Protein AF-A0A9P4HEK3-F1 (afdb_monomer_lite)

Sequence (84 aa):
SLQPEPKLHPVPRAKAPWKLKAEMYTMFLRLKELPSGVYDELEKSWGTKEMGEFEGGLGAVLVVRYSGTSVGSSICYIQYLFSL

Secondary structure (DSSP, 8-state):
--SPPPS--SSPPPPSPP--EEEEEEEEEEESSPPTTTSHHHHHHH-STTT-----EEEEEEEEEEES-TT-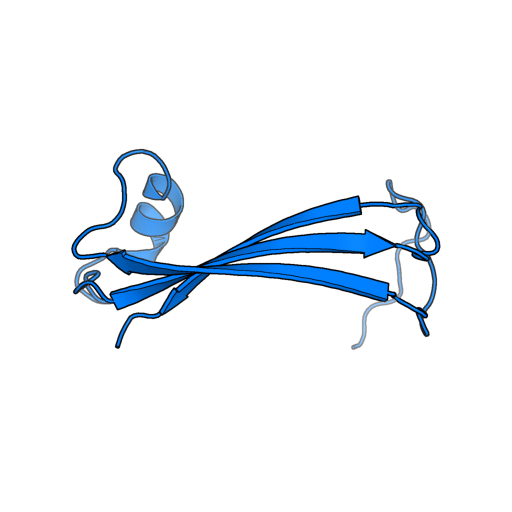-EEEEEEEEEE-

Organism: NCBI:txid210430

Structure (mmCIF, N/CA/C/O backbone):
data_AF-A0A9P4HEK3-F1
#
_entry.id   AF-A0A9P4HEK3-F1
#
loop_
_atom_site.group_PDB
_atom_site.id
_atom_site.type_symbol
_atom_site.label_atom_id
_atom_site.label_alt_id
_atom_site.label_comp_id
_atom_site.label_asym_id
_atom_site.label_entity_id
_atom_site.label_seq_id
_atom_site.pdbx_PDB_ins_code
_atom_site.Cartn_x
_atom_site.Cartn_y
_atom_site.Cartn_z
_atom_site.occupancy
_atom_site.B_iso_or_equiv
_atom_site.auth_seq_id
_atom_site.auth_comp_id
_atom_site.auth_asym_id
_atom_site.auth_atom_id
_atom_site.pdbx_PDB_model_num
ATOM 1 N N . SER A 1 1 ? 23.316 14.087 3.537 1.00 46.38 1 SER A N 1
ATOM 2 C CA . SER A 1 1 ? 23.462 12.622 3.656 1.00 46.38 1 SER A CA 1
ATOM 3 C C . SER A 1 1 ? 24.943 12.314 3.813 1.00 46.38 1 SER A C 1
ATOM 5 O O . SER A 1 1 ? 25.669 12.484 2.844 1.00 46.38 1 SER A O 1
ATOM 7 N N . LEU A 1 2 ? 25.416 12.011 5.028 1.00 57.59 2 LEU A N 1
ATOM 8 C CA . LEU A 1 2 ? 26.845 12.072 5.397 1.00 57.59 2 LEU A CA 1
ATOM 9 C C . LEU A 1 2 ? 27.372 10.777 6.046 1.00 57.59 2 LEU A C 1
ATOM 11 O O . LEU A 1 2 ? 28.196 10.831 6.951 1.00 57.59 2 LEU A O 1
ATOM 15 N N . GLN A 1 3 ? 26.928 9.605 5.585 1.00 66.94 3 GLN A N 1
ATOM 16 C CA . GLN A 1 3 ? 27.630 8.356 5.898 1.00 66.94 3 GLN A CA 1
ATOM 17 C C . GLN A 1 3 ? 28.035 7.623 4.614 1.00 66.94 3 GLN A C 1
ATOM 19 O O . GLN A 1 3 ? 27.224 7.546 3.687 1.00 66.94 3 GLN A O 1
ATOM 24 N N . PRO A 1 4 ? 29.287 7.129 4.527 1.00 67.75 4 PRO A N 1
ATOM 25 C CA . PRO A 1 4 ? 29.751 6.352 3.387 1.00 67.75 4 PRO A CA 1
ATOM 26 C C . PRO A 1 4 ? 29.035 4.999 3.335 1.00 67.75 4 PRO A C 1
ATOM 28 O O . PRO A 1 4 ? 28.777 4.367 4.357 1.00 67.75 4 PRO A O 1
ATOM 31 N N . GLU A 1 5 ? 28.695 4.569 2.124 1.00 67.50 5 GLU A N 1
ATOM 32 C CA . GLU A 1 5 ? 27.891 3.372 1.895 1.00 67.50 5 GLU A CA 1
ATOM 33 C C . GLU A 1 5 ? 28.662 2.082 2.269 1.00 67.50 5 GLU A C 1
ATOM 35 O O . GLU A 1 5 ? 29.851 1.965 1.949 1.00 67.50 5 GLU A O 1
ATOM 40 N N . PRO A 1 6 ? 28.022 1.091 2.922 1.00 74.00 6 PRO A N 1
ATOM 41 C CA . PRO A 1 6 ? 28.646 -0.200 3.219 1.00 74.00 6 PRO A CA 1
ATOM 42 C C . PRO A 1 6 ? 29.043 -0.962 1.943 1.00 74.00 6 PRO A C 1
ATOM 44 O O . PRO A 1 6 ? 28.279 -1.014 0.983 1.00 74.00 6 PRO A O 1
ATOM 47 N N . LYS A 1 7 ? 30.218 -1.614 1.940 1.00 71.50 7 LYS A N 1
ATOM 48 C CA . LYS A 1 7 ? 30.740 -2.364 0.773 1.00 71.50 7 LYS A CA 1
ATOM 49 C C . LYS A 1 7 ? 29.951 -3.636 0.430 1.00 71.50 7 LYS A C 1
ATOM 51 O O . LYS A 1 7 ? 30.024 -4.094 -0.706 1.00 71.50 7 LYS A O 1
ATOM 56 N N . LEU A 1 8 ? 29.238 -4.215 1.395 1.00 75.38 8 LEU A N 1
ATOM 57 C CA . LEU A 1 8 ? 28.444 -5.431 1.223 1.00 75.38 8 LEU A CA 1
ATOM 58 C C . LEU A 1 8 ? 26.995 -5.129 1.614 1.00 75.38 8 LEU A C 1
ATOM 60 O O . LEU A 1 8 ? 26.732 -4.749 2.753 1.00 75.38 8 LEU A O 1
ATOM 64 N N . HIS A 1 9 ? 26.064 -5.295 0.676 1.00 68.00 9 HIS A N 1
ATOM 65 C CA . HIS A 1 9 ? 24.631 -5.180 0.932 1.00 68.00 9 HIS A CA 1
ATOM 66 C C . HIS A 1 9 ? 23.963 -6.511 0.557 1.00 68.00 9 HIS A C 1
ATOM 68 O O . HIS A 1 9 ? 24.256 -7.035 -0.519 1.00 68.00 9 HIS A O 1
ATOM 74 N N . PRO A 1 10 ? 23.079 -7.071 1.404 1.00 75.88 10 PRO A N 1
ATOM 75 C CA . PRO A 1 10 ? 22.482 -8.393 1.180 1.00 75.88 10 PRO A CA 1
ATOM 76 C C . PRO A 1 10 ? 21.556 -8.449 -0.045 1.00 75.88 10 PRO A C 1
ATOM 78 O O . PRO A 1 10 ? 21.233 -9.527 -0.528 1.00 75.88 10 PRO A O 1
ATOM 81 N N . VAL A 1 11 ? 21.141 -7.290 -0.562 1.00 69.75 11 VAL A N 1
ATOM 82 C CA . VAL A 1 11 ? 20.301 -7.162 -1.759 1.00 69.75 11 VAL A CA 1
ATOM 83 C C . VAL A 1 11 ? 21.060 -6.382 -2.836 1.00 69.75 11 VAL A C 1
ATOM 85 O O . VAL A 1 11 ? 21.562 -5.296 -2.522 1.00 69.75 11 VAL A O 1
ATOM 88 N N . PRO A 1 12 ? 21.124 -6.869 -4.091 1.00 69.81 12 PRO A N 1
ATOM 89 C CA . PRO A 1 12 ? 21.704 -6.122 -5.202 1.00 69.81 12 PRO A CA 1
ATOM 90 C C . PRO A 1 12 ? 21.051 -4.743 -5.338 1.00 69.81 12 PRO A C 1
ATOM 92 O O . PRO A 1 12 ? 19.842 -4.625 -5.539 1.00 69.81 12 PRO A O 1
ATOM 95 N N . ARG A 1 13 ? 21.854 -3.684 -5.206 1.00 69.81 13 ARG A N 1
ATOM 96 C CA . ARG A 1 13 ? 21.384 -2.305 -5.359 1.00 69.81 13 ARG A CA 1
ATOM 97 C C . ARG A 1 13 ? 21.521 -1.853 -6.803 1.00 69.81 13 ARG A C 1
ATOM 99 O O . ARG A 1 13 ? 22.564 -2.034 -7.423 1.00 69.81 13 ARG A O 1
ATOM 106 N N . ALA A 1 14 ? 20.496 -1.176 -7.301 1.00 73.69 14 ALA A N 1
ATOM 107 C CA . ALA A 1 14 ? 20.590 -0.406 -8.530 1.00 73.69 14 ALA A CA 1
ATOM 108 C C . ALA A 1 14 ? 20.796 1.069 -8.184 1.00 73.69 14 ALA A C 1
ATOM 110 O O . ALA A 1 14 ? 20.043 1.621 -7.385 1.00 73.69 14 ALA A O 1
ATOM 111 N N . LYS A 1 15 ? 21.790 1.727 -8.785 1.00 76.38 15 LYS A N 1
ATOM 112 C CA . LYS A 1 15 ? 22.014 3.165 -8.581 1.00 76.38 15 LYS A CA 1
ATOM 113 C C . LYS A 1 15 ? 20.964 3.975 -9.346 1.00 76.38 15 LYS A C 1
ATOM 115 O O . LYS A 1 15 ? 20.616 3.623 -10.470 1.00 76.38 15 LYS A O 1
ATOM 120 N N . ALA A 1 16 ? 20.461 5.040 -8.727 1.00 74.19 16 ALA A N 1
ATOM 121 C CA . ALA A 1 16 ? 19.604 6.015 -9.394 1.00 74.19 16 ALA A CA 1
ATOM 122 C C . ALA A 1 16 ? 20.372 6.715 -10.543 1.00 74.19 16 ALA A C 1
ATOM 124 O O . ALA A 1 16 ? 21.603 6.800 -10.473 1.00 74.19 16 ALA A O 1
ATOM 125 N N . PRO A 1 17 ? 19.689 7.248 -11.577 1.00 75.50 17 PRO A N 1
ATOM 126 C CA . PRO A 1 17 ? 18.235 7.347 -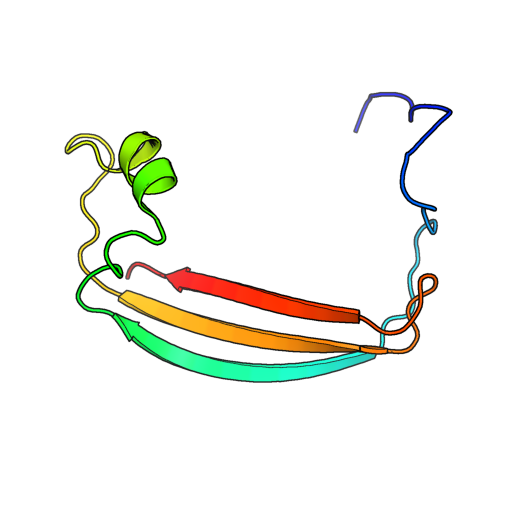11.737 1.00 75.50 17 PRO A CA 1
ATOM 127 C C . PRO A 1 17 ? 17.576 6.046 -12.222 1.00 75.50 17 PRO A C 1
ATOM 129 O O . PRO A 1 17 ? 18.062 5.389 -13.141 1.00 75.50 17 PRO A O 1
ATOM 132 N N . TRP A 1 18 ? 16.424 5.703 -11.640 1.00 75.12 18 TRP A N 1
ATOM 133 C CA . TRP A 1 18 ? 15.625 4.548 -12.057 1.00 75.12 18 TRP A CA 1
ATOM 134 C C . TRP A 1 18 ? 14.517 4.980 -13.017 1.00 75.12 18 TRP A C 1
ATOM 136 O O . TRP A 1 18 ? 13.736 5.878 -12.708 1.00 75.12 18 TRP A O 1
ATOM 146 N N . LYS A 1 19 ? 14.413 4.317 -14.172 1.00 74.44 19 LYS A N 1
ATOM 147 C CA . LYS A 1 19 ? 13.215 4.398 -15.015 1.00 74.44 19 LYS A CA 1
ATOM 148 C C . LYS A 1 19 ? 12.237 3.336 -14.530 1.00 74.44 19 LYS A C 1
ATOM 150 O O . LYS A 1 19 ? 12.517 2.153 -14.659 1.00 74.44 19 LYS A O 1
ATOM 155 N N . LEU A 1 20 ? 11.117 3.761 -13.957 1.00 74.69 20 LEU A N 1
ATOM 156 C CA . LEU A 1 20 ? 10.091 2.877 -13.408 1.00 74.69 20 LEU A CA 1
ATOM 157 C C . LEU A 1 20 ? 8.791 3.074 -14.186 1.00 74.69 20 LEU A C 1
ATOM 159 O O . LEU A 1 20 ? 8.434 4.201 -14.531 1.00 74.69 20 LEU A O 1
ATOM 163 N N . LYS A 1 21 ? 8.080 1.980 -14.453 1.00 79.06 21 LYS A N 1
ATOM 164 C CA . LYS A 1 21 ? 6.684 2.002 -14.896 1.00 79.06 21 LYS A CA 1
ATOM 165 C C . LYS A 1 21 ? 5.845 1.331 -13.822 1.00 79.06 21 LYS A C 1
ATOM 167 O O . LYS A 1 21 ? 6.269 0.325 -13.259 1.00 79.06 21 LYS A O 1
ATOM 172 N N . ALA A 1 22 ? 4.671 1.870 -13.537 1.00 83.12 22 ALA A N 1
ATOM 173 C CA . ALA A 1 22 ? 3.794 1.324 -12.517 1.00 83.12 22 ALA A CA 1
ATOM 174 C C . ALA A 1 22 ? 2.347 1.332 -12.996 1.00 83.12 22 ALA A C 1
ATOM 176 O O . ALA A 1 22 ? 1.896 2.301 -13.604 1.00 83.12 22 ALA A O 1
ATOM 177 N N . GLU A 1 23 ? 1.634 0.260 -12.680 1.00 86.88 23 GLU A N 1
ATOM 178 C CA . GLU A 1 23 ? 0.176 0.250 -12.639 1.00 86.88 23 GLU A CA 1
ATOM 179 C C . GLU A 1 23 ? -0.249 0.274 -11.176 1.00 86.88 23 GLU A C 1
ATOM 181 O O . GLU A 1 23 ? 0.292 -0.476 -10.361 1.00 86.88 23 GLU A O 1
ATOM 186 N N . MET A 1 24 ? -1.196 1.143 -10.841 1.00 86.50 24 MET A N 1
ATOM 187 C CA . MET A 1 24 ? -1.653 1.340 -9.473 1.00 86.50 24 MET A CA 1
ATOM 188 C C . MET A 1 24 ? -3.159 1.139 -9.397 1.00 86.50 24 MET A C 1
ATOM 190 O O . MET A 1 24 ? -3.912 1.761 -10.144 1.00 86.50 24 MET A O 1
ATOM 194 N N . TYR A 1 25 ? -3.575 0.304 -8.453 1.00 86.88 25 TYR A N 1
ATOM 195 C CA . TYR A 1 25 ? -4.966 0.128 -8.066 1.00 86.88 25 TYR A CA 1
ATOM 196 C C . TYR A 1 25 ? -5.120 0.652 -6.646 1.00 86.88 25 TYR A C 1
ATOM 198 O O . TYR A 1 25 ? -4.416 0.204 -5.740 1.00 86.88 25 TYR A O 1
ATOM 206 N N . THR A 1 26 ? -6.031 1.602 -6.463 1.00 87.12 26 THR A N 1
ATOM 207 C CA . THR A 1 26 ? -6.260 2.247 -5.171 1.00 87.12 26 THR A CA 1
ATOM 208 C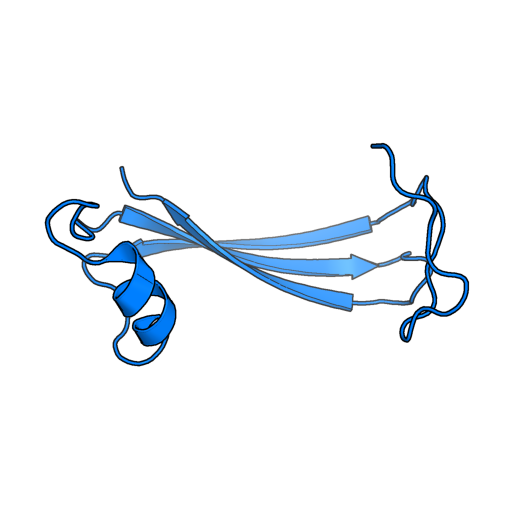 C . THR A 1 26 ? -7.667 1.949 -4.691 1.00 87.12 26 THR A C 1
ATOM 210 O O . THR A 1 26 ? -8.637 2.165 -5.416 1.00 87.12 26 THR A O 1
ATOM 213 N N . MET A 1 27 ? -7.774 1.498 -3.447 1.00 84.62 27 MET A N 1
ATOM 214 C CA . MET A 1 27 ? -9.038 1.335 -2.746 1.00 84.62 27 MET A CA 1
ATOM 215 C C . MET A 1 27 ? -9.051 2.252 -1.528 1.00 84.62 27 MET A C 1
ATOM 217 O O . MET A 1 27 ? -8.209 2.121 -0.644 1.00 84.62 27 MET A O 1
ATOM 221 N N . PHE A 1 28 ? -10.011 3.172 -1.483 1.00 84.88 28 PHE A N 1
ATOM 222 C CA . PHE A 1 28 ? -10.232 4.038 -0.330 1.00 84.88 28 PHE A CA 1
ATOM 223 C C . PHE A 1 28 ? -11.216 3.376 0.632 1.00 84.88 28 PHE A C 1
ATOM 225 O O . PHE A 1 28 ? -12.264 2.886 0.213 1.00 84.88 28 PHE A O 1
ATOM 232 N N . LEU A 1 29 ? -10.885 3.374 1.919 1.00 82.75 29 LEU A N 1
ATOM 233 C CA . LEU A 1 29 ? -11.689 2.773 2.980 1.00 82.75 29 LEU A CA 1
ATOM 234 C C . LEU A 1 29 ? -11.897 3.806 4.079 1.00 82.75 29 LEU A C 1
ATOM 236 O O . LEU A 1 29 ? -10.952 4.475 4.478 1.00 82.75 29 LEU A O 1
ATOM 240 N N . ARG A 1 30 ? -13.111 3.932 4.610 1.00 83.00 30 ARG A N 1
ATOM 241 C CA . ARG A 1 30 ? -13.333 4.705 5.836 1.00 83.00 30 ARG A CA 1
ATOM 242 C C . ARG A 1 30 ? -13.278 3.746 7.017 1.00 83.00 30 ARG A C 1
ATOM 244 O O . ARG A 1 30 ? -14.124 2.861 7.117 1.00 83.00 30 ARG A O 1
ATOM 251 N N . LEU A 1 31 ? -12.285 3.913 7.878 1.00 78.81 31 LEU A N 1
ATOM 252 C CA . LEU A 1 31 ? -12.072 3.078 9.055 1.00 78.81 31 LEU A CA 1
ATOM 253 C C . LEU A 1 31 ? -12.605 3.813 10.284 1.00 78.81 31 LEU A C 1
ATOM 255 O O . LEU A 1 31 ? -12.302 4.986 10.474 1.00 78.81 31 LEU A O 1
ATOM 259 N N . LYS A 1 32 ? -13.423 3.131 11.088 1.00 81.12 32 L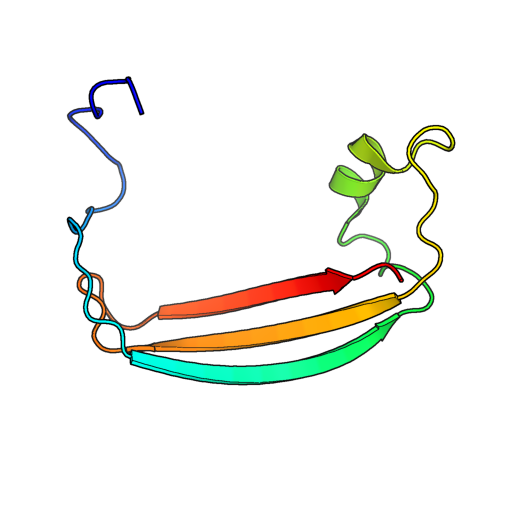YS A N 1
ATOM 260 C CA . LYS A 1 32 ? -13.851 3.623 12.410 1.00 81.12 32 LYS A CA 1
ATOM 261 C C . LYS A 1 32 ? -12.910 3.168 13.522 1.00 81.12 32 LYS A C 1
ATOM 263 O O . LYS A 1 32 ? -12.743 3.878 14.495 1.00 81.12 32 LYS A O 1
ATOM 268 N N . GLU A 1 33 ? -12.315 1.996 13.351 1.00 78.75 33 GLU A N 1
ATOM 269 C CA . GLU A 1 33 ? -11.389 1.367 14.285 1.00 78.75 33 GLU A CA 1
ATOM 270 C C . GLU A 1 33 ? -10.301 0.640 13.489 1.00 78.75 33 GLU A C 1
ATOM 272 O O . GLU A 1 33 ? -10.502 0.300 12.313 1.00 78.75 33 GLU A O 1
ATOM 277 N N . LEU A 1 34 ? -9.137 0.446 14.106 1.00 76.06 34 LEU A N 1
ATOM 278 C CA . LEU A 1 34 ? -8.064 -0.345 13.518 1.00 76.06 34 LEU A CA 1
ATOM 279 C C . LEU A 1 34 ? -8.367 -1.845 13.678 1.00 76.06 34 LEU A C 1
ATOM 281 O O . LEU A 1 34 ? -8.923 -2.256 14.696 1.00 76.06 34 LEU A O 1
ATOM 285 N N . PRO A 1 35 ? -8.020 -2.688 12.689 1.00 74.56 35 PRO A N 1
ATOM 286 C CA . PRO A 1 35 ? -8.169 -4.131 12.824 1.00 74.56 35 PRO A CA 1
ATOM 287 C C . PRO A 1 35 ? -7.297 -4.669 13.965 1.00 74.56 35 PRO A C 1
ATOM 289 O O . PRO A 1 35 ? -6.079 -4.474 13.963 1.00 74.56 35 PRO A O 1
ATOM 292 N N . SER A 1 36 ? -7.910 -5.405 14.892 1.00 77.12 36 SER A N 1
ATOM 293 C CA . SER A 1 36 ? -7.207 -6.055 16.003 1.00 77.12 36 SER A CA 1
ATOM 294 C C . SER A 1 36 ? -6.171 -7.067 15.504 1.00 77.12 36 SER A C 1
ATOM 296 O O . SER A 1 36 ? -6.488 -7.885 14.633 1.00 77.12 36 SER A O 1
ATOM 298 N N . GLY A 1 37 ? -4.970 -7.069 16.082 1.00 75.31 37 GLY A N 1
ATOM 299 C CA . GLY A 1 37 ? -3.920 -8.048 15.790 1.00 75.31 37 GLY A CA 1
ATOM 300 C C . GLY A 1 37 ? -3.000 -7.679 14.625 1.00 75.31 37 GLY A C 1
ATOM 301 O O . GLY A 1 37 ? -2.033 -8.397 14.376 1.00 75.31 37 GLY A O 1
ATOM 302 N N . VAL A 1 38 ? -3.281 -6.592 13.895 1.00 76.00 38 VAL A N 1
ATOM 303 C CA . VAL A 1 38 ? -2.477 -6.169 12.730 1.00 76.00 38 VAL A CA 1
ATOM 304 C C . VAL A 1 38 ? -1.491 -5.062 13.097 1.00 76.00 38 VAL A C 1
ATOM 306 O O . VAL A 1 38 ? -0.357 -5.067 12.620 1.00 76.00 38 VAL A O 1
ATOM 309 N N . TYR A 1 39 ? -1.910 -4.124 13.949 1.00 69.69 39 TYR A N 1
ATOM 310 C CA . TYR A 1 39 ? -1.124 -2.941 14.311 1.00 69.69 39 TYR A CA 1
ATOM 311 C C . TYR A 1 39 ? -0.663 -2.933 15.767 1.00 69.69 39 TYR A C 1
ATOM 313 O O . TYR A 1 39 ? -0.045 -1.964 16.186 1.00 69.69 39 TYR A O 1
ATOM 321 N N . ASP A 1 40 ? -0.887 -4.008 16.521 1.00 73.06 40 ASP A N 1
ATOM 322 C CA . ASP A 1 40 ? -0.703 -4.051 17.975 1.00 73.06 40 ASP A CA 1
ATOM 323 C C . ASP A 1 40 ? 0.699 -3.621 18.446 1.00 73.06 40 ASP A C 1
ATOM 325 O O . ASP A 1 40 ? 0.841 -2.996 19.493 1.00 73.06 40 ASP A O 1
ATOM 329 N N . GLU A 1 41 ? 1.766 -3.937 17.705 1.00 74.81 41 GLU A N 1
ATOM 330 C CA . GLU A 1 41 ? 3.130 -3.503 18.059 1.00 74.81 41 GLU A CA 1
ATOM 331 C C . GLU A 1 41 ? 3.361 -2.004 17.802 1.00 74.81 41 GLU A C 1
ATO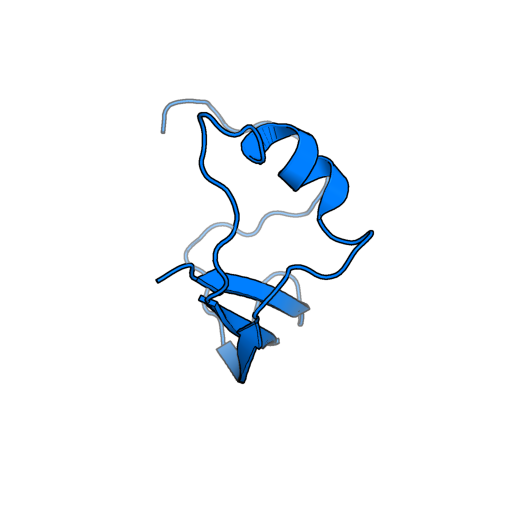M 333 O O . GLU A 1 41 ? 4.069 -1.328 18.557 1.00 74.81 41 GLU A O 1
ATOM 338 N N . LEU A 1 42 ? 2.725 -1.467 16.761 1.00 68.44 42 LEU A N 1
ATOM 339 C CA . LEU A 1 42 ? 2.754 -0.046 16.431 1.00 68.44 42 LEU A CA 1
ATOM 340 C C . LEU A 1 42 ? 1.889 0.748 17.423 1.00 68.44 42 LEU A C 1
ATOM 342 O O . LEU A 1 42 ? 2.335 1.753 17.972 1.00 68.44 42 LEU A O 1
ATOM 346 N N . GLU A 1 43 ? 0.695 0.246 17.737 1.00 68.94 43 GLU A N 1
ATOM 347 C CA . GLU A 1 43 ? -0.189 0.797 18.767 1.00 68.94 43 GLU A CA 1
ATOM 348 C C . GLU A 1 43 ? 0.449 0.735 20.156 1.00 68.94 43 GLU A C 1
ATOM 350 O O . GLU A 1 43 ? 0.335 1.683 20.921 1.00 68.94 43 GLU A O 1
ATOM 355 N N . LYS A 1 44 ? 1.210 -0.312 20.491 1.00 72.62 44 LYS A N 1
ATOM 356 C CA . LYS A 1 44 ? 1.953 -0.349 21.764 1.00 72.62 44 LYS A CA 1
ATOM 357 C C . LYS A 1 44 ? 2.980 0.770 21.898 1.00 72.62 44 LYS A C 1
ATOM 359 O O . LYS A 1 44 ? 3.268 1.186 23.016 1.00 72.62 44 LYS A O 1
ATOM 364 N N . SER A 1 45 ? 3.564 1.220 20.789 1.00 72.50 45 SER A N 1
ATOM 365 C CA . SER A 1 45 ? 4.599 2.256 20.806 1.00 72.50 45 SER A CA 1
ATOM 366 C C . SER A 1 45 ? 4.047 3.681 20.671 1.00 72.50 45 SER A C 1
ATOM 368 O O . SER A 1 45 ? 4.721 4.611 21.108 1.00 72.50 45 SER A O 1
ATOM 370 N N . TR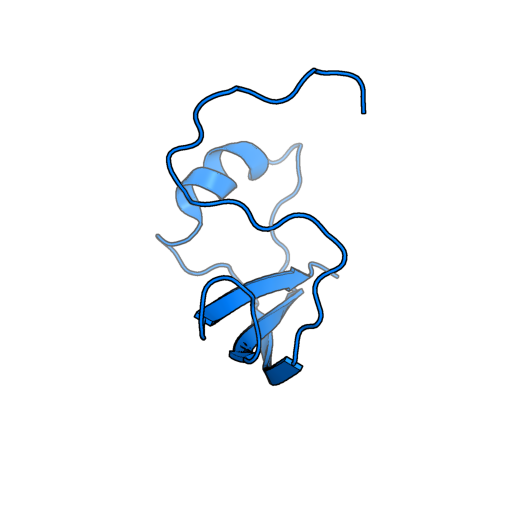P A 1 46 ? 2.839 3.859 20.118 1.00 66.38 46 TRP A N 1
ATOM 371 C CA . TRP A 1 46 ? 2.263 5.181 19.806 1.00 66.38 46 TRP A CA 1
ATOM 372 C C . TRP A 1 46 ? 0.839 5.410 20.334 1.00 66.38 46 TRP A C 1
ATOM 374 O O . TRP A 1 46 ? 0.377 6.540 20.326 1.00 66.38 46 TRP A O 1
ATOM 384 N N . GLY A 1 47 ? 0.137 4.380 20.802 1.00 62.84 47 GLY A N 1
ATOM 385 C CA . GLY A 1 47 ? -1.260 4.432 21.254 1.00 62.84 47 GLY A CA 1
ATOM 386 C C . GLY A 1 47 ? -1.437 4.812 22.726 1.00 62.84 47 GLY A C 1
ATOM 387 O O . GLY A 1 47 ? -2.442 4.462 23.343 1.00 62.84 47 GLY A O 1
ATOM 388 N N . THR A 1 48 ? -0.454 5.480 23.337 1.00 67.25 48 THR A N 1
ATOM 389 C CA . THR A 1 48 ? -0.642 6.058 24.671 1.00 67.25 48 THR A CA 1
ATOM 390 C C . THR A 1 48 ? -1.563 7.274 24.579 1.00 67.25 48 THR A C 1
ATOM 392 O O . THR A 1 48 ? -1.505 8.039 23.621 1.00 67.25 48 THR A O 1
ATOM 395 N N . LYS A 1 49 ? -2.385 7.513 25.612 1.00 65.50 49 LYS A N 1
ATOM 396 C CA . LYS A 1 49 ? -3.308 8.668 25.675 1.00 65.50 49 LYS A CA 1
ATOM 397 C C . LYS A 1 49 ? -2.647 10.027 25.423 1.00 65.50 49 LYS A C 1
ATOM 399 O O . LYS A 1 49 ? -3.311 10.965 25.005 1.00 65.50 49 LYS A O 1
ATOM 404 N N . GLU A 1 50 ? -1.353 10.131 25.699 1.00 66.50 50 GLU A N 1
ATOM 405 C CA . GLU A 1 50 ? -0.548 11.339 25.506 1.00 66.50 50 GLU A CA 1
ATOM 406 C C . GLU A 1 50 ? -0.166 11.576 24.034 1.00 66.50 50 GLU A C 1
ATOM 408 O O . GLU A 1 50 ? 0.105 12.711 23.654 1.00 66.50 50 GLU A O 1
ATOM 413 N N . MET A 1 51 ? -0.164 10.524 23.210 1.00 67.56 51 MET A N 1
ATOM 414 C CA . MET A 1 51 ? 0.222 10.543 21.793 1.00 67.56 51 MET A CA 1
ATOM 415 C C . MET A 1 51 ? -0.983 10.531 20.835 1.00 67.56 51 MET A C 1
ATOM 417 O O . MET A 1 51 ? -0.807 10.693 19.628 1.00 67.56 51 MET A O 1
ATOM 421 N N . GLY A 1 52 ? -2.198 10.409 21.379 1.00 64.31 52 GLY A N 1
ATOM 422 C CA . GLY A 1 52 ? -3.457 10.413 20.638 1.00 64.31 52 GLY A CA 1
ATOM 423 C C . GLY A 1 52 ? -4.047 9.014 20.470 1.00 64.31 52 GLY A C 1
ATOM 424 O O . GLY A 1 52 ? -3.337 8.037 20.244 1.00 64.31 52 GLY A O 1
ATOM 425 N N . GLU A 1 53 ? -5.370 8.920 20.590 1.00 68.31 53 GLU A N 1
ATOM 426 C CA . GLU A 1 53 ? -6.123 7.711 20.253 1.00 68.31 53 GLU A CA 1
ATOM 427 C C . GLU A 1 53 ? -6.553 7.785 18.780 1.00 68.31 53 GLU A C 1
ATOM 429 O O . GLU A 1 53 ? -6.783 8.865 18.236 1.00 68.31 53 GLU A O 1
ATOM 434 N N . PHE A 1 54 ? -6.637 6.638 18.106 1.00 73.56 54 PHE A N 1
ATOM 435 C CA . PHE A 1 54 ? -7.114 6.599 16.728 1.00 73.56 54 PHE A CA 1
ATOM 436 C C . PHE A 1 54 ? -8.619 6.906 16.686 1.00 73.56 54 PHE A C 1
ATOM 438 O O . PHE A 1 54 ? -9.431 6.090 17.113 1.00 73.56 54 PHE A O 1
ATOM 445 N N . GLU A 1 55 ? -9.000 8.061 16.137 1.00 71.44 55 GLU A N 1
ATOM 446 C CA . GLU A 1 55 ? -10.407 8.503 16.070 1.00 71.44 55 GLU A CA 1
ATOM 447 C C . GLU A 1 55 ? -11.166 7.980 14.834 1.00 71.44 55 GLU A C 1
ATOM 449 O O . GLU A 1 55 ? -12.339 8.295 14.614 1.00 71.44 55 GLU A O 1
ATOM 454 N N . GLY A 1 56 ? -10.511 7.157 14.013 1.00 73.62 56 GLY A N 1
ATOM 455 C CA . GLY A 1 56 ? -11.011 6.791 12.694 1.00 73.62 56 GLY A CA 1
ATOM 456 C C . GLY A 1 56 ? -10.517 7.739 11.604 1.00 73.62 56 GLY A C 1
ATOM 457 O O . GLY A 1 56 ? -9.962 8.806 11.851 1.00 73.62 56 GLY A O 1
ATOM 458 N N . GLY A 1 57 ? -10.681 7.336 10.347 1.00 79.19 57 GLY A N 1
ATOM 459 C CA . GLY A 1 57 ? -10.137 8.109 9.239 1.00 79.19 57 GLY A CA 1
ATOM 460 C C . GLY A 1 57 ? -10.324 7.481 7.868 1.00 79.19 57 GLY A C 1
ATOM 461 O O . GLY A 1 57 ? -10.950 6.428 7.704 1.00 79.19 57 GLY A O 1
ATOM 462 N N . LEU A 1 58 ? -9.793 8.154 6.851 1.00 80.19 58 LEU A N 1
ATOM 463 C CA . LEU A 1 58 ? -9.748 7.633 5.491 1.00 80.19 58 LEU A CA 1
ATOM 464 C C . LEU A 1 58 ? -8.448 6.840 5.319 1.00 80.19 58 LEU A C 1
ATOM 466 O O . LEU A 1 58 ? -7.361 7.398 5.304 1.00 80.19 58 LEU A O 1
ATOM 470 N N . GLY A 1 59 ? -8.544 5.527 5.180 1.00 79.88 59 GLY A N 1
ATOM 471 C CA . GLY A 1 59 ? -7.444 4.681 4.740 1.00 79.88 59 GLY A CA 1
ATOM 472 C C . GLY A 1 59 ? -7.406 4.542 3.219 1.00 79.88 59 GLY A C 1
ATOM 473 O O . GLY A 1 59 ? -8.415 4.707 2.527 1.00 79.88 59 GLY A O 1
ATOM 474 N N . ALA A 1 60 ? -6.239 4.186 2.695 1.00 80.88 60 ALA A N 1
ATOM 475 C CA . ALA A 1 60 ? -6.067 3.779 1.310 1.00 80.88 60 ALA A CA 1
ATOM 476 C C . ALA A 1 60 ? -5.203 2.518 1.235 1.00 80.88 60 ALA A C 1
ATOM 478 O O . ALA A 1 60 ? -4.125 2.449 1.825 1.00 80.88 60 ALA A O 1
ATOM 479 N N . VAL A 1 61 ? -5.665 1.532 0.474 1.00 82.94 61 VAL A N 1
ATOM 480 C CA . VAL A 1 61 ? -4.872 0.368 0.077 1.00 82.94 61 VAL A CA 1
ATOM 481 C C . VAL A 1 61 ? -4.427 0.591 -1.359 1.00 82.94 61 VAL A C 1
ATOM 483 O O . VAL A 1 61 ? -5.264 0.740 -2.251 1.00 82.94 61 VAL A O 1
ATOM 486 N N . LEU A 1 62 ? -3.116 0.633 -1.576 1.00 84.06 62 LEU A N 1
ATOM 487 C CA . LEU A 1 62 ? -2.508 0.757 -2.892 1.00 84.06 62 LEU A CA 1
ATOM 488 C C . LEU A 1 62 ? -1.855 -0.571 -3.254 1.00 84.06 62 LEU A C 1
ATOM 490 O O . LEU A 1 62 ? -0.949 -1.052 -2.569 1.00 84.06 62 LEU A O 1
ATOM 494 N N . VAL A 1 63 ? -2.294 -1.135 -4.371 1.00 85.50 63 VAL A N 1
ATOM 495 C CA . VAL A 1 63 ? -1.629 -2.257 -5.025 1.00 85.50 63 VAL A CA 1
ATOM 496 C C . VAL A 1 63 ? -0.875 -1.691 -6.213 1.00 85.50 63 VAL A C 1
ATOM 498 O O . VAL A 1 63 ? -1.483 -1.258 -7.195 1.00 85.50 63 VAL A O 1
ATOM 501 N N . VAL A 1 64 ? 0.452 -1.670 -6.114 1.00 84.31 64 VAL A N 1
ATOM 502 C CA . VAL A 1 64 ? 1.319 -1.130 -7.160 1.00 84.31 64 VAL A CA 1
ATOM 503 C C . VAL A 1 64 ? 2.080 -2.267 -7.818 1.00 84.31 64 VAL A C 1
ATOM 505 O O . VAL A 1 64 ? 2.866 -2.964 -7.177 1.00 84.31 64 VAL A O 1
ATOM 508 N N . ARG A 1 65 ? 1.866 -2.450 -9.119 1.00 84.25 65 ARG A N 1
ATOM 509 C CA . ARG A 1 65 ? 2.634 -3.382 -9.943 1.00 84.25 65 ARG A CA 1
ATOM 510 C C . ARG A 1 65 ? 3.706 -2.607 -10.692 1.00 84.25 65 ARG A C 1
ATOM 512 O O . ARG A 1 65 ? 3.421 -1.949 -11.694 1.00 84.25 65 ARG A O 1
ATOM 519 N N . TYR A 1 66 ? 4.938 -2.694 -10.207 1.00 84.19 66 TYR A N 1
ATOM 520 C CA . TYR A 1 66 ? 6.089 -2.100 -10.867 1.00 84.19 66 TYR A CA 1
ATOM 521 C C . TYR A 1 66 ? 6.603 -3.002 -11.989 1.00 84.19 66 TYR A C 1
ATOM 523 O O . TYR A 1 66 ? 6.741 -4.218 -11.843 1.00 84.19 66 TYR A O 1
ATOM 531 N N . SER A 1 67 ? 6.936 -2.377 -13.111 1.00 81.00 67 SER A N 1
ATOM 532 C CA . SER A 1 67 ? 7.585 -2.988 -14.265 1.00 81.00 67 SER A CA 1
ATOM 533 C C . SER A 1 67 ? 8.747 -2.114 -14.737 1.00 81.00 67 SER A C 1
ATOM 535 O O . SER A 1 67 ? 8.838 -0.923 -14.424 1.00 81.00 67 SER A O 1
ATOM 537 N N . GLY A 1 68 ? 9.681 -2.721 -15.471 1.00 75.31 68 GLY A N 1
ATOM 538 C CA . GLY A 1 68 ? 10.870 -2.024 -15.967 1.00 75.31 68 GLY A CA 1
ATOM 539 C C . GLY A 1 68 ? 11.868 -1.629 -14.876 1.00 75.31 68 GLY A C 1
ATOM 540 O O . GLY A 1 68 ? 12.769 -0.842 -15.148 1.00 75.31 68 GLY A O 1
ATOM 541 N N . THR A 1 69 ? 11.729 -2.161 -13.657 1.00 75.56 69 THR A N 1
ATOM 542 C CA . THR A 1 69 ? 12.724 -1.937 -12.609 1.00 75.56 69 THR A CA 1
ATOM 543 C C . THR A 1 69 ? 14.002 -2.711 -12.936 1.00 75.56 69 THR A C 1
ATOM 545 O O . THR A 1 69 ? 13.967 -3.805 -13.503 1.00 75.56 69 THR A O 1
ATOM 548 N N . SER A 1 70 ? 15.144 -2.157 -12.543 1.00 69.31 70 SER A N 1
ATOM 549 C CA . SER A 1 70 ? 16.465 -2.782 -12.675 1.00 69.31 70 SER A CA 1
ATOM 550 C C . SER A 1 70 ? 16.626 -4.073 -11.866 1.00 69.31 70 SER A C 1
ATOM 552 O O . SER A 1 70 ? 17.614 -4.777 -12.053 1.00 69.31 70 SER A O 1
ATOM 554 N N . VAL A 1 71 ? 15.677 -4.381 -10.977 1.00 69.69 71 VAL A N 1
ATOM 555 C CA . VAL A 1 71 ? 15.663 -5.582 -10.129 1.00 69.69 71 VAL A CA 1
ATOM 556 C C . VAL A 1 71 ? 14.518 -6.543 -10.485 1.00 69.69 71 VAL A C 1
ATOM 558 O O . VAL A 1 71 ? 14.255 -7.484 -9.745 1.00 69.69 71 VAL A O 1
ATOM 561 N N . GLY A 1 72 ? 13.851 -6.340 -11.630 1.00 66.62 72 GLY A N 1
ATOM 562 C CA . GLY A 1 72 ? 12.741 -7.178 -12.099 1.00 66.62 72 GLY A CA 1
ATOM 563 C C . GLY A 1 72 ? 11.355 -6.604 -11.791 1.00 66.62 72 GLY A C 1
ATOM 564 O O . GLY A 1 72 ? 11.215 -5.487 -11.297 1.00 66.62 72 GLY A O 1
ATOM 565 N N . SER A 1 73 ? 10.297 -7.337 -12.133 1.00 71.06 73 SER A N 1
ATOM 566 C CA . SER A 1 73 ? 8.931 -6.902 -11.803 1.00 71.06 73 SER A CA 1
ATOM 567 C C . SER A 1 73 ? 8.644 -7.166 -10.328 1.00 71.06 73 SER A C 1
ATOM 569 O O . SER A 1 73 ? 8.950 -8.248 -9.829 1.00 71.06 73 SER A O 1
ATOM 571 N N . SER A 1 74 ? 8.039 -6.199 -9.644 1.00 71.00 74 SER A N 1
ATOM 572 C CA . SER A 1 74 ? 7.690 -6.315 -8.227 1.00 71.00 74 SER A CA 1
ATOM 573 C C . SER A 1 74 ? 6.269 -5.819 -7.976 1.00 71.00 74 SER A C 1
ATOM 575 O O . SER A 1 74 ? 5.826 -4.819 -8.543 1.00 71.00 74 SER A O 1
ATOM 577 N N . ILE A 1 75 ? 5.538 -6.545 -7.131 1.00 69.12 75 ILE A N 1
ATOM 578 C CA . ILE A 1 75 ? 4.254 -6.096 -6.592 1.00 69.12 75 ILE A CA 1
ATOM 579 C C . ILE A 1 75 ? 4.541 -5.506 -5.217 1.00 69.12 75 ILE A C 1
ATOM 581 O O . ILE A 1 75 ? 5.154 -6.157 -4.373 1.00 69.12 75 ILE A O 1
ATOM 585 N N . CYS A 1 76 ? 4.121 -4.265 -5.011 1.00 70.06 76 CYS A N 1
ATOM 586 C CA . CYS A 1 76 ? 4.223 -3.573 -3.741 1.00 70.06 76 CYS A CA 1
ATOM 587 C C . CYS A 1 76 ? 2.814 -3.324 -3.201 1.00 70.06 76 CYS A C 1
ATOM 589 O O . CYS A 1 76 ? 1.972 -2.743 -3.889 1.00 70.06 76 CYS A O 1
ATOM 591 N N . TYR A 1 77 ? 2.579 -3.775 -1.972 1.00 63.41 77 TYR A N 1
ATOM 592 C CA . TYR A 1 77 ? 1.388 -3.446 -1.203 1.00 63.41 77 TYR A CA 1
ATOM 593 C C . TYR A 1 77 ? 1.744 -2.311 -0.259 1.00 63.41 77 TYR A C 1
ATOM 595 O O . TYR A 1 77 ? 2.651 -2.452 0.562 1.00 63.41 77 TYR A O 1
ATOM 603 N N . ILE A 1 78 ? 1.051 -1.186 -0.395 1.00 67.56 78 ILE A N 1
ATOM 604 C CA . ILE A 1 78 ? 1.238 -0.038 0.484 1.00 67.56 78 ILE A CA 1
ATOM 605 C C . ILE A 1 78 ? -0.113 0.306 1.091 1.00 67.56 78 ILE A C 1
ATOM 607 O O . ILE A 1 78 ? -1.076 0.570 0.372 1.00 67.56 78 ILE A O 1
ATOM 611 N N . GLN A 1 79 ? -0.182 0.296 2.417 1.00 59.25 79 GLN A N 1
ATOM 612 C CA . GLN A 1 79 ? -1.363 0.707 3.157 1.00 59.25 79 GLN A CA 1
ATOM 613 C C . GLN A 1 79 ? -1.080 2.044 3.833 1.00 59.25 79 GLN A C 1
ATOM 615 O O . GLN A 1 79 ? -0.128 2.166 4.602 1.00 59.25 79 GLN A O 1
ATOM 620 N N . TYR A 1 80 ? -1.910 3.037 3.535 1.00 63.06 80 TYR A N 1
ATOM 621 C CA . TYR A 1 80 ? -1.906 4.325 4.214 1.00 63.06 80 TYR A CA 1
ATOM 622 C C . TYR A 1 80 ? -3.145 4.438 5.095 1.00 63.06 80 TYR A C 1
ATOM 624 O O . TYR A 1 80 ? -4.248 4.064 4.694 1.00 63.06 80 TYR A O 1
ATOM 632 N N . LEU A 1 81 ? -2.955 4.989 6.285 1.00 58.31 81 LEU A N 1
ATOM 633 C CA . LEU A 1 81 ? -4.011 5.368 7.211 1.00 58.31 81 LEU A CA 1
ATOM 634 C C . LEU A 1 81 ? -3.901 6.877 7.418 1.00 58.31 81 LEU A C 1
ATOM 636 O O . LEU A 1 81 ? -2.893 7.350 7.937 1.00 58.31 81 LEU A O 1
ATOM 640 N N . PHE A 1 82 ? -4.907 7.627 6.968 1.00 54.09 82 PHE A N 1
ATOM 641 C CA . PHE A 1 82 ? -5.010 9.058 7.232 1.00 54.09 82 PHE A CA 1
ATOM 642 C C . PHE A 1 82 ? -6.050 9.263 8.335 1.00 54.09 82 PHE A C 1
ATOM 644 O O . PHE A 1 82 ? -7.235 9.006 8.116 1.00 54.09 82 PHE A O 1
ATOM 651 N N . SER A 1 83 ? -5.607 9.702 9.514 1.00 51.72 83 SER A N 1
ATOM 652 C CA . SER A 1 83 ? -6.496 10.294 10.521 1.00 51.72 83 SER A CA 1
ATOM 653 C C . SER A 1 83 ? -6.806 11.719 10.063 1.00 51.72 83 SER A C 1
ATOM 655 O O . SER A 1 83 ? -5.874 12.445 9.708 1.00 51.72 83 SER A O 1
ATOM 657 N N . LEU A 1 84 ? -8.089 12.076 9.974 1.00 49.19 84 LEU A N 1
ATOM 658 C CA . LEU A 1 84 ? -8.543 13.430 9.624 1.00 49.19 84 LEU A CA 1
ATOM 659 C C . LEU A 1 84 ? -8.758 14.264 10.882 1.00 49.19 84 LEU A C 1
ATOM 661 O O . LEU A 1 84 ? -9.198 13.661 11.881 1.00 49.19 84 LEU A O 1
#

pLDDT: mean 72.92, std 8.65, range [46.38, 87.12]

Foldseek 3Di:
DDDDDDPDDPDDDDDDDWDKDKDKDKDKDWFQDDDPPPCVVVCVVQVDVVNDHQRTAIKMWMWIWIARTPRGIDTDIDIDGDRD

Radius of gyration: 17.94 Å; chains: 1; bounding box: 45×22×42 Å